Protein AF-A0A9E0NJ19-F1 (afdb_monomer)

pLDDT: mean 83.2, std 14.09, range [43.12, 94.5]

Foldseek 3Di:
DDPVLLLVLLVVLLVCLVPPDLVCLVVVVVHDLLLSLLVLLVCLVVPRNPCNVSSPVSSCVSPNDPDNDPVVSVVSCVVVVNPPVSSVVSNVVSNVVVVVVVVVVPPVVVVPPPD

Sequence (115 aa):
MDRPTTHCLAKFCVDQSHCFEAQDWLHLDSIDPKSVALAARYLSMTSWYGHEEILADIADRIEPSRCNDSACLCREAEQIGFDLPYFSYTVRLGLTQTRRQTQNLWNPILAAACL

Radius of gyration: 16.33 Å; Cα contacts (8 Å, |Δi|>4): 92; chains: 1; bounding box: 60×25×28 Å

Nearest PDB structures (foldseek):
  3q84-assembly1_B  TM=2.943E-01  e=8.640E+00  Homo sapiens
  5kf6-assembly2_B  TM=2.624E-01  e=5.962E+00  Sinorhizobium meliloti SM11

Solvent-accessible surface area (backbone atoms only — not comparable to full-atom values): 6658 Å² total; per-residue (Å²): 86,58,70,68,60,47,47,52,50,25,49,51,55,40,58,36,73,79,61,75,53,78,66,58,71,78,64,48,79,91,49,64,59,64,62,52,18,51,50,30,42,53,40,27,74,64,72,46,90,86,42,24,70,61,25,39,51,48,11,41,70,66,46,75,65,97,66,92,48,70,73,50,52,53,52,54,27,60,75,60,41,43,62,57,70,60,34,55,50,50,29,55,51,46,48,56,52,52,56,52,53,61,52,62,72,67,44,72,82,69,70,67,79,81,121

Structure (mmCIF, N/CA/C/O backbone):
data_AF-A0A9E0NJ19-F1
#
_entry.id   AF-A0A9E0NJ19-F1
#
loop_
_atom_site.group_PDB
_atom_site.id
_atom_site.type_symbol
_atom_site.label_atom_id
_atom_site.label_alt_id
_atom_site.label_comp_id
_atom_site.label_asym_id
_atom_site.label_entity_id
_atom_site.label_seq_id
_atom_site.pdbx_PDB_ins_code
_atom_site.Cartn_x
_atom_site.Cartn_y
_atom_site.Cartn_z
_atom_site.occupancy
_atom_site.B_iso_or_equiv
_atom_site.auth_seq_id
_atom_site.auth_comp_id
_atom_site.auth_asym_id
_atom_site.auth_atom_id
_atom_site.pdbx_PDB_model_num
ATOM 1 N N . MET A 1 1 ? 6.611 -2.290 -11.507 1.00 73.12 1 MET A N 1
ATOM 2 C CA . MET A 1 1 ? 5.225 -2.800 -11.403 1.00 73.12 1 MET A CA 1
ATOM 3 C C . MET A 1 1 ? 4.372 -2.185 -12.508 1.00 73.12 1 MET A C 1
ATOM 5 O O . MET A 1 1 ? 4.688 -1.085 -12.947 1.00 73.12 1 MET A O 1
ATOM 9 N N . ASP A 1 2 ? 3.333 -2.864 -12.995 1.00 82.38 2 ASP A N 1
ATOM 10 C CA . ASP A 1 2 ? 2.403 -2.272 -13.961 1.00 82.38 2 ASP A CA 1
ATOM 11 C C . ASP A 1 2 ? 1.253 -1.518 -13.261 1.00 82.38 2 ASP A C 1
ATOM 13 O O . ASP A 1 2 ? 0.930 -1.728 -12.089 1.00 82.38 2 ASP A O 1
ATOM 17 N N . ARG A 1 3 ? 0.630 -0.594 -13.996 1.00 81.06 3 ARG A N 1
ATOM 18 C CA . ARG A 1 3 ? -0.437 0.268 -13.470 1.00 81.06 3 ARG A CA 1
ATOM 19 C C . ARG A 1 3 ? -1.672 -0.505 -12.966 1.00 81.06 3 ARG A C 1
ATOM 21 O O . ARG A 1 3 ? -2.225 -0.085 -11.947 1.00 81.06 3 ARG A O 1
ATOM 28 N N . PRO A 1 4 ? -2.113 -1.606 -13.613 1.00 85.94 4 PRO A N 1
ATOM 29 C CA . PRO A 1 4 ? -3.175 -2.463 -13.089 1.00 85.94 4 PRO A CA 1
ATOM 30 C C . PRO A 1 4 ? -2.873 -3.022 -11.699 1.00 85.94 4 PRO A C 1
ATOM 32 O O . PRO A 1 4 ? -3.722 -2.906 -10.818 1.00 85.94 4 PRO A O 1
ATOM 35 N N . THR A 1 5 ? -1.669 -3.550 -11.455 1.00 87.06 5 THR A N 1
ATOM 36 C CA . THR A 1 5 ? -1.353 -4.127 -10.140 1.00 87.06 5 THR A CA 1
ATOM 37 C C . THR A 1 5 ? -1.275 -3.043 -9.061 1.00 87.06 5 THR A C 1
ATOM 39 O O . THR A 1 5 ? -1.794 -3.233 -7.961 1.00 87.06 5 THR A O 1
ATOM 42 N N . THR A 1 6 ? -0.738 -1.856 -9.379 1.00 88.50 6 THR A N 1
ATOM 43 C CA . THR A 1 6 ? -0.787 -0.698 -8.464 1.00 88.50 6 THR A CA 1
ATOM 44 C C . THR A 1 6 ? -2.225 -0.280 -8.142 1.00 88.50 6 THR A C 1
ATOM 46 O O . THR A 1 6 ? -2.527 0.076 -7.004 1.00 88.50 6 THR A O 1
ATOM 49 N N . HIS A 1 7 ? -3.134 -0.345 -9.119 1.00 90.31 7 HIS A N 1
ATOM 50 C CA . HIS A 1 7 ? -4.551 -0.056 -8.905 1.00 90.31 7 HIS A CA 1
ATOM 51 C C . HIS A 1 7 ? -5.234 -1.112 -8.021 1.00 90.31 7 HIS A C 1
ATOM 53 O O . HIS A 1 7 ? -5.977 -0.745 -7.112 1.00 90.31 7 HIS A O 1
ATOM 59 N N . CYS A 1 8 ? -4.957 -2.403 -8.236 1.00 91.94 8 CYS A N 1
ATOM 60 C CA . CYS A 1 8 ? -5.448 -3.488 -7.381 1.00 91.94 8 CYS A CA 1
ATOM 61 C C . CYS A 1 8 ? -4.988 -3.318 -5.929 1.00 91.94 8 CYS A C 1
ATOM 63 O O . CYS A 1 8 ? -5.809 -3.419 -5.019 1.00 91.94 8 CYS A O 1
ATOM 65 N N . LEU A 1 9 ? -3.712 -2.982 -5.714 1.00 93.94 9 LEU A N 1
ATOM 66 C CA . LEU A 1 9 ? -3.186 -2.716 -4.376 1.00 93.94 9 LEU A CA 1
ATOM 67 C C . LEU A 1 9 ? -3.843 -1.484 -3.744 1.00 93.94 9 LEU A C 1
ATOM 69 O O . LEU A 1 9 ? -4.262 -1.533 -2.594 1.00 93.94 9 LEU A O 1
ATOM 73 N N . ALA A 1 10 ? -3.996 -0.392 -4.497 1.00 92.88 10 ALA A N 1
ATOM 74 C CA . ALA A 1 10 ? -4.678 0.802 -4.003 1.00 92.88 10 ALA A CA 1
ATOM 75 C C . ALA A 1 10 ? -6.130 0.505 -3.600 1.00 92.88 10 ALA A C 1
ATOM 77 O O . ALA A 1 10 ? -6.581 0.971 -2.554 1.00 92.88 10 ALA A O 1
ATOM 78 N N . LYS A 1 11 ? -6.851 -0.297 -4.395 1.00 92.25 11 LYS A N 1
ATOM 79 C CA . LYS A 1 11 ? -8.201 -0.754 -4.058 1.00 92.25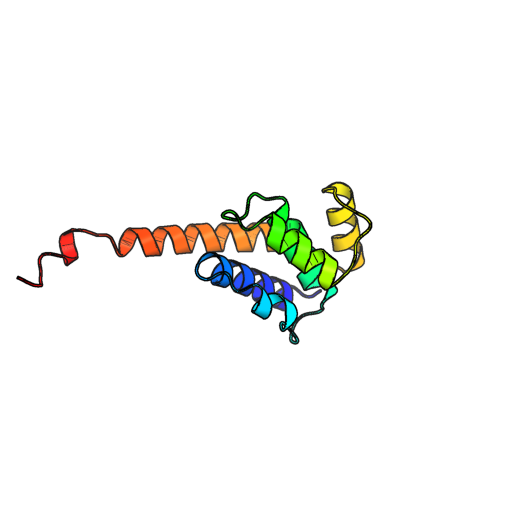 11 LYS A CA 1
ATOM 80 C C . LYS A 1 11 ? -8.209 -1.584 -2.772 1.00 92.25 11 LYS A C 1
ATOM 82 O O . LYS A 1 11 ? -9.023 -1.300 -1.900 1.00 92.25 11 LYS A O 1
ATOM 87 N N . PHE A 1 12 ? -7.292 -2.541 -2.635 1.00 93.81 12 PHE A N 1
ATOM 88 C CA . PHE A 1 12 ? -7.136 -3.325 -1.409 1.00 93.81 12 PHE A CA 1
ATOM 89 C C . PHE A 1 12 ? -6.933 -2.421 -0.182 1.00 93.81 12 PHE A C 1
ATOM 91 O O . PHE A 1 12 ? -7.645 -2.561 0.807 1.00 93.81 12 PHE A O 1
ATOM 98 N N . CYS A 1 13 ? -6.043 -1.425 -0.263 1.00 93.00 13 CYS A N 1
ATOM 99 C CA . CYS A 1 13 ? -5.818 -0.483 0.837 1.00 93.00 13 CYS A CA 1
ATOM 100 C C . CYS A 1 13 ? -7.076 0.331 1.187 1.00 93.00 13 CYS A C 1
ATOM 102 O O . CYS A 1 13 ? -7.343 0.582 2.360 1.00 93.00 13 CYS A O 1
ATOM 104 N N . VAL A 1 14 ? -7.860 0.743 0.185 1.00 90.62 14 VAL A N 1
ATOM 105 C CA . VAL A 1 14 ? -9.134 1.446 0.407 1.00 90.62 14 VAL A CA 1
ATOM 106 C C . VAL A 1 14 ? -10.148 0.535 1.099 1.00 90.62 14 VAL A C 1
ATOM 108 O O . VAL A 1 14 ? -10.787 0.976 2.051 1.00 90.62 14 VAL A O 1
ATOM 111 N N . ASP A 1 15 ? -10.263 -0.728 0.690 1.00 90.19 15 ASP A N 1
ATOM 112 C CA . ASP A 1 15 ? -11.160 -1.697 1.330 1.00 90.19 15 ASP A CA 1
ATOM 113 C C . ASP A 1 15 ? -10.749 -1.932 2.810 1.00 90.19 15 ASP A C 1
ATOM 115 O O . ASP A 1 15 ? -11.589 -1.874 3.712 1.00 90.19 15 ASP A O 1
ATOM 119 N N . GLN A 1 16 ? -9.441 -2.038 3.084 1.00 90.44 16 GLN A N 1
ATOM 120 C CA . GLN A 1 16 ? -8.860 -2.180 4.432 1.00 90.44 16 GLN A CA 1
ATOM 121 C C . GLN A 1 16 ? -9.032 -0.938 5.325 1.00 90.44 16 GLN A C 1
ATOM 123 O O . GLN A 1 16 ? -8.889 -1.029 6.541 1.00 90.44 16 GLN A O 1
ATOM 128 N N . SER A 1 17 ? -9.366 0.232 4.765 1.00 85.19 17 SER A N 1
ATOM 129 C CA . SER A 1 17 ? -9.642 1.433 5.573 1.00 85.19 17 SER A CA 1
ATOM 130 C C . SER A 1 17 ? -10.946 1.350 6.378 1.00 85.19 17 SER A C 1
ATOM 132 O O . SER A 1 17 ? -11.143 2.130 7.308 1.00 85.19 17 SER A O 1
ATOM 134 N N . HIS A 1 18 ? -11.835 0.415 6.028 1.00 79.44 18 HIS A N 1
ATOM 135 C CA . HIS A 1 18 ? -13.117 0.201 6.706 1.00 79.44 18 HIS A CA 1
ATOM 136 C C . HIS A 1 18 ? -13.099 -0.979 7.671 1.00 79.44 18 HIS A C 1
ATOM 138 O O . HIS A 1 18 ? -13.753 -0.926 8.710 1.00 79.44 18 HIS A O 1
ATOM 144 N N . CYS A 1 19 ? -12.383 -2.039 7.304 1.00 85.56 19 CYS A N 1
ATOM 145 C CA . CYS A 1 19 ? -12.240 -3.263 8.077 1.00 85.56 19 CYS A CA 1
ATOM 146 C C . CYS A 1 19 ? -10.775 -3.681 7.992 1.00 85.56 19 CYS A C 1
ATOM 148 O O . CYS A 1 19 ? -10.385 -4.412 7.086 1.00 85.56 19 CYS A O 1
ATOM 150 N N . PHE A 1 20 ? -9.955 -3.113 8.874 1.00 90.50 20 PHE A N 1
ATOM 151 C CA . PHE A 1 20 ? -8.525 -3.379 8.876 1.00 90.50 20 PHE A CA 1
ATOM 152 C C . PHE A 1 20 ? -8.249 -4.775 9.436 1.00 90.50 20 PHE A C 1
ATOM 154 O O . PHE A 1 20 ? -8.512 -5.039 10.607 1.00 90.50 20 PHE A O 1
ATOM 161 N N . GLU A 1 21 ? -7.665 -5.636 8.610 1.00 92.69 21 GLU A N 1
ATOM 162 C CA . GLU A 1 21 ? -7.311 -7.012 8.939 1.00 92.69 21 GLU A CA 1
ATOM 163 C C . GLU A 1 21 ? -5.837 -7.245 8.598 1.00 92.69 21 GLU A C 1
ATOM 165 O O . GLU A 1 21 ? -5.459 -7.500 7.454 1.00 92.69 21 GLU A O 1
ATOM 170 N N . ALA A 1 22 ? -4.966 -7.164 9.608 1.00 91.50 22 ALA A N 1
ATOM 171 C CA . ALA A 1 22 ? -3.512 -7.271 9.433 1.00 91.50 22 ALA A CA 1
ATOM 172 C C . ALA A 1 22 ? -3.080 -8.559 8.708 1.00 91.50 22 ALA A C 1
ATOM 174 O O . ALA A 1 22 ? -2.083 -8.574 7.986 1.00 91.50 22 ALA A O 1
ATOM 175 N N . GLN A 1 23 ? -3.833 -9.642 8.893 1.00 92.94 23 GLN A N 1
ATOM 176 C CA . GLN A 1 23 ? -3.526 -10.937 8.304 1.00 92.94 23 GLN A CA 1
ATOM 177 C C . GLN A 1 23 ? -3.735 -10.961 6.782 1.00 92.94 23 GLN A C 1
ATOM 179 O O . GLN A 1 23 ? -3.036 -11.707 6.097 1.00 92.94 23 GLN A O 1
ATOM 184 N N . ASP A 1 24 ? -4.626 -10.124 6.244 1.00 93.75 24 ASP A N 1
ATOM 185 C CA . ASP A 1 24 ? -4.878 -10.037 4.801 1.00 93.75 24 ASP A CA 1
ATOM 186 C C . ASP A 1 24 ? -3.667 -9.473 4.053 1.00 93.75 24 ASP A C 1
ATOM 188 O O . ASP A 1 24 ? -3.365 -9.894 2.940 1.00 93.75 24 ASP A O 1
ATOM 192 N N . TRP A 1 25 ? -2.925 -8.561 4.686 1.00 93.88 25 TRP A N 1
ATOM 193 C CA . TRP A 1 25 ? -1.694 -7.998 4.127 1.00 93.88 25 TRP A CA 1
ATOM 194 C C . TRP A 1 25 ? -0.594 -9.048 3.974 1.00 93.88 25 TRP A C 1
ATOM 196 O O . TRP A 1 25 ? 0.166 -9.012 3.010 1.00 93.88 25 TRP A O 1
ATOM 206 N N . LEU A 1 26 ? -0.516 -9.985 4.922 1.00 91.88 26 LEU A N 1
ATOM 207 C CA . LEU A 1 26 ? 0.491 -11.049 4.941 1.00 91.88 26 LEU A CA 1
ATOM 208 C C . LEU A 1 26 ? 0.171 -12.191 3.966 1.00 91.88 26 LEU A C 1
ATOM 210 O O . LEU A 1 26 ? 1.066 -12.963 3.641 1.00 91.88 26 LEU A O 1
ATOM 214 N N . HIS A 1 27 ? -1.078 -12.298 3.510 1.00 91.69 27 HIS A N 1
ATOM 215 C CA . HIS A 1 27 ? -1.546 -13.339 2.587 1.00 91.69 27 HIS A CA 1
ATOM 216 C C . HIS A 1 27 ? -1.911 -12.795 1.199 1.00 91.69 27 HIS A C 1
ATOM 218 O O . HIS A 1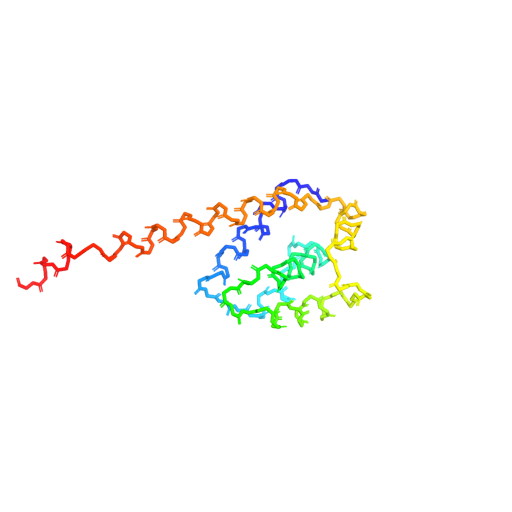 27 ? -2.649 -13.435 0.446 1.00 91.69 27 HIS A O 1
ATOM 224 N N . LEU A 1 28 ? -1.438 -11.597 0.843 1.00 89.81 28 LEU A N 1
ATOM 225 C CA . LEU A 1 28 ? -1.739 -10.980 -0.446 1.00 89.81 28 LEU A CA 1
ATOM 226 C C . LEU A 1 28 ? -0.865 -11.566 -1.571 1.00 89.81 28 LEU A C 1
ATOM 228 O O . LEU A 1 28 ? -0.083 -10.863 -2.207 1.00 89.81 28 LEU A O 1
ATOM 232 N N . ASP A 1 29 ? -1.028 -12.862 -1.840 1.00 86.56 29 ASP A N 1
ATOM 233 C CA . ASP A 1 29 ? -0.152 -13.658 -2.716 1.00 86.56 29 ASP A CA 1
ATOM 234 C C . ASP A 1 29 ? -0.193 -13.238 -4.197 1.00 86.56 29 ASP A C 1
ATOM 236 O O . ASP A 1 29 ? 0.703 -13.560 -4.977 1.00 86.56 29 ASP A O 1
ATOM 240 N N . SER A 1 30 ? -1.239 -12.520 -4.618 1.00 87.06 30 SER A N 1
ATOM 241 C CA . SER A 1 30 ? -1.401 -12.066 -6.005 1.00 87.06 30 SER A CA 1
ATOM 242 C C . SER A 1 30 ? -0.545 -10.849 -6.369 1.00 87.06 30 SER A C 1
ATOM 244 O O . SER A 1 30 ? -0.522 -10.450 -7.533 1.00 87.06 30 SER A O 1
ATOM 246 N N . ILE A 1 31 ? 0.098 -10.210 -5.387 1.00 90.06 31 ILE A N 1
ATOM 247 C CA . ILE A 1 31 ? 0.885 -8.990 -5.573 1.00 90.06 31 ILE A CA 1
ATOM 248 C C . ILE A 1 31 ? 2.301 -9.235 -5.060 1.00 90.06 31 ILE A C 1
ATOM 250 O O . ILE A 1 31 ? 2.504 -9.882 -4.041 1.00 90.06 31 ILE A O 1
ATOM 254 N N . ASP A 1 32 ? 3.287 -8.698 -5.779 1.00 90.81 32 ASP A N 1
ATOM 255 C CA . ASP A 1 32 ? 4.688 -8.751 -5.372 1.00 90.81 32 ASP A CA 1
ATOM 256 C C . ASP A 1 32 ? 4.869 -8.265 -3.911 1.00 90.81 32 ASP A C 1
ATOM 258 O O . ASP A 1 32 ? 4.491 -7.126 -3.605 1.00 90.81 32 ASP A O 1
ATOM 262 N N . PRO A 1 33 ? 5.460 -9.082 -3.014 1.00 91.94 33 PRO A N 1
ATOM 263 C CA . PRO A 1 33 ? 5.579 -8.758 -1.592 1.00 91.94 33 PRO A CA 1
ATOM 264 C C . PRO A 1 33 ? 6.290 -7.432 -1.311 1.00 91.94 33 PRO A C 1
ATOM 266 O O . PRO A 1 33 ? 5.892 -6.704 -0.403 1.00 91.94 33 PRO A O 1
ATOM 269 N N . LYS A 1 34 ? 7.290 -7.050 -2.118 1.00 91.44 34 LYS A N 1
ATOM 270 C CA . LYS A 1 34 ? 7.989 -5.764 -1.942 1.00 91.44 34 LYS A CA 1
ATOM 271 C C . LYS A 1 34 ? 7.067 -4.584 -2.197 1.00 91.44 34 LYS A C 1
ATOM 273 O O . LYS A 1 34 ? 7.099 -3.598 -1.468 1.00 91.44 34 LYS A O 1
ATOM 278 N N . SER A 1 35 ? 6.207 -4.702 -3.202 1.00 92.88 35 SER A N 1
ATOM 279 C CA . SER A 1 35 ? 5.190 -3.695 -3.495 1.00 92.88 35 SER A CA 1
ATOM 280 C C . SER A 1 35 ? 4.172 -3.566 -2.353 1.00 92.88 35 SER A C 1
ATOM 282 O O . SER A 1 35 ? 3.777 -2.451 -2.011 1.00 92.88 35 SER A O 1
ATOM 284 N N . VAL A 1 36 ? 3.785 -4.683 -1.721 1.00 94.50 36 VAL A N 1
ATOM 285 C CA . VAL A 1 36 ? 2.904 -4.688 -0.537 1.00 94.50 36 VAL A CA 1
ATOM 286 C C . VAL A 1 36 ? 3.588 -4.034 0.665 1.00 94.50 36 VAL A C 1
ATOM 288 O O . VAL A 1 36 ? 3.000 -3.153 1.293 1.00 94.50 36 VAL A O 1
ATOM 291 N N . ALA A 1 37 ? 4.842 -4.397 0.948 1.00 93.69 37 ALA A N 1
ATOM 292 C CA . ALA A 1 37 ? 5.627 -3.803 2.029 1.00 93.69 37 ALA A CA 1
ATOM 293 C C . ALA A 1 37 ? 5.804 -2.289 1.843 1.00 93.69 37 ALA A C 1
ATOM 295 O O . ALA A 1 37 ? 5.627 -1.516 2.785 1.00 93.69 37 ALA A O 1
ATOM 296 N N . LEU A 1 38 ? 6.087 -1.846 0.614 1.00 93.06 38 LEU A N 1
ATOM 297 C CA . LEU A 1 38 ? 6.256 -0.432 0.293 1.00 93.06 38 LEU A CA 1
ATOM 298 C C . LEU A 1 38 ? 4.950 0.357 0.456 1.00 93.06 38 LEU A C 1
ATOM 300 O O . LEU A 1 38 ? 4.967 1.470 0.984 1.00 93.06 38 LEU A O 1
ATOM 304 N N . ALA A 1 39 ? 3.813 -0.225 0.067 1.00 94.12 39 ALA A N 1
ATOM 305 C CA . ALA A 1 39 ? 2.502 0.364 0.319 1.00 94.12 39 ALA A CA 1
ATOM 306 C C . ALA A 1 39 ? 2.191 0.450 1.820 1.00 94.12 39 ALA A C 1
ATOM 308 O O . ALA A 1 39 ? 1.801 1.517 2.290 1.00 94.12 39 ALA A O 1
ATOM 309 N N . ALA A 1 40 ? 2.409 -0.624 2.584 1.00 94.12 40 ALA A N 1
ATOM 310 C CA . ALA A 1 40 ? 2.198 -0.632 4.032 1.00 94.12 40 ALA A CA 1
ATOM 311 C C . ALA A 1 40 ? 3.056 0.435 4.735 1.00 94.12 40 ALA A C 1
ATOM 313 O O . ALA A 1 40 ? 2.538 1.232 5.521 1.00 94.12 40 ALA A O 1
ATOM 314 N N . ARG A 1 41 ? 4.341 0.535 4.368 1.00 93.06 41 ARG A N 1
ATOM 315 C CA . ARG A 1 41 ? 5.270 1.544 4.900 1.00 93.06 41 ARG A CA 1
ATOM 316 C C . ARG A 1 41 ? 4.880 2.964 4.507 1.00 93.06 41 ARG A C 1
ATOM 318 O O . ARG A 1 41 ? 4.958 3.876 5.319 1.00 93.06 41 ARG A O 1
ATOM 325 N N . TYR A 1 42 ? 4.429 3.175 3.274 1.00 92.44 42 TYR A N 1
ATOM 326 C CA . TYR A 1 42 ? 3.911 4.480 2.876 1.00 92.44 42 TYR A CA 1
ATOM 327 C C . TYR A 1 42 ? 2.714 4.885 3.746 1.00 92.44 42 TYR A C 1
ATOM 329 O O . TYR A 1 42 ? 2.645 6.017 4.223 1.00 92.44 42 TYR A O 1
ATOM 337 N N . LEU A 1 43 ? 1.776 3.962 3.973 1.00 92.00 43 LEU A N 1
ATOM 338 C CA . LEU A 1 43 ? 0.552 4.251 4.711 1.00 92.00 43 LEU A CA 1
ATOM 339 C C . LEU A 1 43 ? 0.822 4.511 6.194 1.00 92.00 43 LEU A C 1
ATOM 341 O O . LEU A 1 43 ? 0.245 5.458 6.735 1.00 92.00 43 LEU A O 1
ATOM 345 N N . SER A 1 44 ? 1.752 3.778 6.819 1.00 92.06 44 SER A N 1
ATOM 346 C CA . SER A 1 44 ? 2.158 4.037 8.208 1.00 92.06 44 SER A CA 1
ATOM 347 C C . SER A 1 44 ? 2.681 5.461 8.418 1.00 92.06 44 SER A C 1
ATOM 349 O O . SER A 1 44 ? 2.450 6.063 9.463 1.00 92.06 44 SER A O 1
ATOM 351 N N . MET A 1 45 ? 3.298 6.059 7.396 1.00 89.56 45 MET A N 1
ATOM 352 C CA . MET A 1 45 ? 3.804 7.434 7.443 1.00 89.56 45 MET A CA 1
ATOM 353 C C . MET A 1 45 ? 2.734 8.511 7.199 1.00 89.56 45 MET A C 1
ATOM 355 O O . MET A 1 45 ? 3.008 9.697 7.378 1.00 89.56 45 MET A O 1
ATOM 359 N N . THR A 1 46 ? 1.528 8.143 6.758 1.00 84.00 46 THR A N 1
ATOM 360 C CA . THR A 1 46 ? 0.493 9.105 6.314 1.00 84.00 46 THR A CA 1
ATOM 361 C C . THR A 1 46 ? -0.648 9.323 7.305 1.00 84.00 46 THR A C 1
ATOM 363 O O . THR A 1 46 ? -1.659 9.925 6.951 1.00 84.00 46 THR A O 1
ATOM 366 N N . SER A 1 47 ? -0.468 8.888 8.553 1.00 70.75 47 SER A N 1
ATOM 367 C CA . SER A 1 47 ? -1.502 8.845 9.590 1.00 70.75 47 SER A CA 1
ATOM 368 C C . SER A 1 47 ? -2.768 8.105 9.130 1.00 70.75 47 SER A C 1
ATOM 370 O O . SER A 1 47 ? -3.853 8.673 8.960 1.00 70.75 47 SER A O 1
ATOM 372 N N . TRP A 1 48 ? -2.598 6.817 8.836 1.00 80.00 48 TRP A N 1
ATOM 373 C CA . TRP A 1 48 ? -3.645 5.963 8.295 1.00 80.00 48 TRP A CA 1
ATOM 374 C C . TRP A 1 48 ? -4.576 5.420 9.387 1.00 80.00 48 TRP A C 1
ATOM 376 O O . TRP A 1 48 ? -4.390 4.311 9.885 1.00 80.00 48 TRP A O 1
ATOM 386 N N . TYR A 1 49 ? -5.604 6.203 9.729 1.00 76.50 49 TYR A N 1
ATOM 387 C CA . TYR A 1 49 ? -6.744 5.804 10.574 1.00 76.50 49 TYR A CA 1
ATOM 388 C C . TYR A 1 49 ? -6.386 5.147 11.928 1.00 76.50 49 TYR A C 1
ATOM 390 O O . TYR A 1 49 ? -7.214 4.434 12.487 1.00 76.50 49 TYR A O 1
ATOM 398 N N . GLY A 1 50 ? -5.200 5.409 12.491 1.00 83.88 50 GLY A N 1
ATOM 399 C CA . GLY A 1 50 ? -4.774 4.835 13.774 1.00 83.88 50 GLY A CA 1
ATOM 400 C C . GLY A 1 50 ? -4.081 3.469 13.675 1.00 83.88 50 GLY A C 1
ATOM 401 O O . GLY A 1 50 ? -3.882 2.817 14.699 1.00 83.88 50 GLY A O 1
ATOM 402 N N . HIS A 1 51 ? -3.740 3.008 12.466 1.00 88.06 51 HIS A N 1
ATOM 403 C CA . HIS A 1 51 ? -3.061 1.728 12.228 1.00 88.06 51 HIS A CA 1
ATOM 404 C C . HIS A 1 51 ? -1.587 1.887 11.841 1.00 88.06 51 HIS A C 1
ATOM 406 O O . HIS A 1 51 ? -0.998 0.983 11.253 1.00 88.06 51 HIS A O 1
ATOM 412 N N . GLU A 1 52 ? -0.978 3.032 12.142 1.00 90.81 52 GLU A N 1
ATOM 413 C CA . GLU A 1 52 ? 0.365 3.384 11.689 1.00 90.81 52 GLU A CA 1
ATOM 414 C C . GLU A 1 52 ? 1.421 2.388 12.186 1.00 90.81 52 GLU A C 1
ATOM 416 O O . GLU A 1 52 ? 2.202 1.874 11.388 1.00 90.81 52 GLU A O 1
ATOM 421 N N . GLU A 1 53 ? 1.403 2.057 13.479 1.00 91.56 53 GLU A N 1
ATOM 422 C CA . GLU A 1 53 ? 2.352 1.105 14.076 1.00 91.56 53 GLU A CA 1
ATOM 423 C C . GLU A 1 53 ? 2.180 -0.305 13.500 1.00 91.56 53 GLU A C 1
ATOM 425 O O . GLU A 1 53 ? 3.155 -0.946 13.118 1.00 91.56 53 GLU A O 1
ATOM 430 N N . ILE A 1 54 ? 0.935 -0.765 13.343 1.00 93.12 54 ILE A N 1
ATOM 431 C CA . ILE A 1 54 ? 0.653 -2.102 12.804 1.00 93.12 54 ILE A CA 1
ATOM 432 C C . ILE A 1 54 ? 1.081 -2.192 11.334 1.00 93.12 54 ILE A C 1
ATOM 434 O O . ILE A 1 54 ? 1.622 -3.208 10.908 1.00 93.12 54 ILE A O 1
ATOM 438 N N . LEU A 1 55 ? 0.872 -1.135 10.547 1.00 93.25 55 LEU A N 1
ATOM 439 C CA . LEU A 1 55 ? 1.310 -1.074 9.152 1.00 93.25 55 LEU A CA 1
ATOM 440 C C . LEU A 1 55 ? 2.838 -1.050 9.023 1.00 93.25 55 LEU A C 1
ATOM 442 O O . LEU A 1 55 ? 3.373 -1.679 8.110 1.00 93.25 55 LEU A O 1
ATOM 446 N N . ALA A 1 56 ? 3.537 -0.361 9.929 1.00 92.06 56 ALA A N 1
ATOM 447 C CA . ALA A 1 56 ? 4.995 -0.411 9.995 1.00 92.06 56 ALA A CA 1
ATOM 448 C C . ALA A 1 56 ? 5.484 -1.835 10.317 1.00 92.06 56 ALA A C 1
ATOM 450 O O . ALA A 1 56 ? 6.321 -2.367 9.589 1.00 92.06 56 ALA A O 1
ATOM 451 N N . ASP A 1 57 ? 4.881 -2.490 11.313 1.00 93.50 57 ASP A N 1
ATOM 452 C CA . ASP A 1 57 ? 5.189 -3.878 11.671 1.00 93.50 57 ASP A CA 1
ATOM 453 C C . ASP A 1 57 ? 4.918 -4.854 10.516 1.00 93.50 57 ASP A C 1
ATOM 455 O O . ASP A 1 57 ? 5.709 -5.763 10.267 1.00 93.50 57 ASP A O 1
ATOM 459 N N . ILE A 1 58 ? 3.806 -4.686 9.794 1.00 94.12 58 ILE A N 1
ATOM 460 C CA . ILE A 1 58 ? 3.485 -5.488 8.604 1.00 94.12 58 ILE A CA 1
ATOM 461 C C . ILE A 1 58 ? 4.555 -5.290 7.533 1.00 94.12 58 ILE A C 1
ATOM 463 O O . ILE A 1 58 ? 5.066 -6.275 7.000 1.00 94.12 58 ILE A O 1
ATOM 467 N N . ALA A 1 59 ? 4.911 -4.039 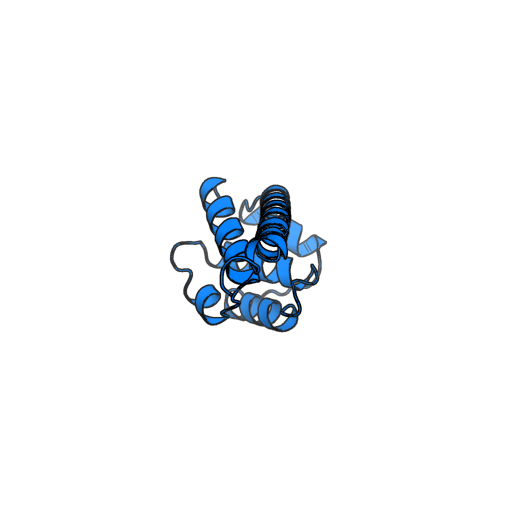7.227 1.00 93.62 59 ALA A N 1
ATOM 468 C CA . ALA A 1 59 ? 5.927 -3.741 6.225 1.00 93.62 59 ALA A CA 1
ATOM 469 C C . ALA A 1 59 ? 7.261 -4.417 6.562 1.00 93.62 59 ALA A C 1
ATOM 471 O O . ALA A 1 59 ? 7.869 -5.030 5.688 1.00 93.62 59 ALA A O 1
ATOM 472 N N . ASP A 1 60 ? 7.677 -4.361 7.828 1.00 93.12 60 ASP A N 1
ATOM 473 C CA . ASP A 1 60 ? 8.937 -4.947 8.286 1.00 93.12 60 ASP A CA 1
ATOM 474 C C . ASP A 1 60 ? 8.898 -6.477 8.385 1.00 93.12 60 ASP A C 1
ATOM 476 O O . ASP A 1 60 ? 9.929 -7.125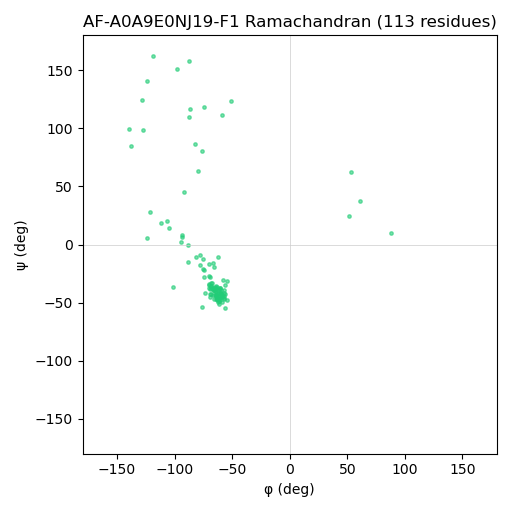 8.207 1.00 93.12 60 ASP A O 1
ATOM 480 N N . ARG A 1 61 ? 7.725 -7.080 8.615 1.00 93.69 61 ARG A N 1
ATOM 481 C CA . ARG A 1 61 ? 7.544 -8.539 8.534 1.00 93.69 61 ARG A CA 1
ATOM 482 C C . ARG A 1 61 ? 7.627 -9.061 7.104 1.00 93.69 61 ARG A C 1
ATOM 484 O O . ARG A 1 61 ? 8.134 -10.162 6.909 1.00 93.69 61 ARG A O 1
ATOM 491 N N . ILE A 1 62 ? 7.100 -8.309 6.136 1.00 92.56 62 ILE A N 1
ATOM 492 C CA . ILE A 1 62 ? 7.112 -8.701 4.721 1.00 92.56 62 ILE A CA 1
ATOM 493 C C . ILE A 1 62 ? 8.506 -8.485 4.127 1.00 92.56 62 ILE A C 1
ATOM 495 O O . ILE A 1 62 ? 9.084 -9.416 3.576 1.00 92.56 62 ILE A O 1
ATOM 499 N N . GLU A 1 63 ? 9.045 -7.272 4.255 1.00 90.31 63 GLU A N 1
ATOM 500 C CA . GLU A 1 63 ? 10.376 -6.913 3.766 1.00 90.31 63 GLU A CA 1
ATOM 501 C C . GLU A 1 63 ? 11.062 -6.009 4.808 1.00 90.31 63 GLU A C 1
ATOM 503 O O . GLU A 1 63 ? 10.802 -4.794 4.854 1.00 90.31 63 GLU A O 1
ATOM 508 N N . PRO A 1 64 ? 11.953 -6.578 5.647 1.00 84.75 64 PRO A N 1
ATOM 509 C CA . PRO A 1 64 ? 12.689 -5.824 6.650 1.00 84.75 64 PRO A CA 1
ATOM 510 C C . PRO A 1 64 ? 13.512 -4.724 5.982 1.00 84.75 64 PRO A C 1
ATOM 512 O O . PRO A 1 64 ? 14.493 -4.990 5.281 1.00 84.75 64 PRO A O 1
ATOM 515 N N . SER A 1 65 ? 13.130 -3.473 6.208 1.00 72.38 65 SER A N 1
ATOM 516 C CA . SER A 1 65 ? 13.835 -2.336 5.632 1.00 72.38 65 SER A CA 1
ATOM 517 C C . SER A 1 65 ? 14.804 -1.726 6.619 1.00 72.38 65 SER A C 1
ATOM 519 O O . SER A 1 65 ? 14.620 -1.748 7.831 1.00 72.38 65 SER A O 1
ATOM 521 N N . ARG A 1 66 ? 15.860 -1.134 6.069 1.00 69.31 66 ARG A N 1
ATOM 522 C CA . ARG A 1 66 ? 16.790 -0.283 6.819 1.00 69.31 66 ARG A CA 1
ATOM 523 C C . ARG A 1 66 ? 16.411 1.196 6.734 1.00 69.31 66 ARG A C 1
ATOM 525 O O . ARG A 1 66 ? 17.220 2.044 7.102 1.00 69.31 66 ARG A O 1
ATOM 532 N N . CYS A 1 67 ? 15.244 1.497 6.172 1.00 68.62 67 CYS A N 1
ATOM 533 C CA . CYS A 1 67 ? 14.855 2.829 5.758 1.00 68.62 67 CYS A CA 1
ATOM 534 C C . CYS A 1 67 ? 13.509 3.272 6.302 1.00 68.62 67 CYS A C 1
ATOM 536 O O . CYS A 1 67 ? 12.477 2.653 6.053 1.00 68.62 67 CYS A O 1
ATOM 538 N N . ASN A 1 68 ? 13.546 4.421 6.977 1.00 72.81 68 ASN A N 1
ATOM 539 C CA . ASN A 1 68 ? 12.454 4.909 7.813 1.00 72.81 68 ASN A CA 1
ATOM 540 C C . ASN A 1 68 ? 12.003 6.320 7.384 1.00 72.81 68 ASN A C 1
ATOM 542 O O . ASN A 1 68 ? 11.199 6.945 8.071 1.00 72.81 68 ASN A O 1
ATOM 546 N N . ASP A 1 69 ? 12.555 6.854 6.287 1.00 84.50 69 ASP A N 1
ATOM 547 C CA . ASP A 1 69 ? 12.250 8.192 5.781 1.00 84.50 69 ASP A CA 1
ATOM 548 C C . ASP A 1 69 ? 11.647 8.171 4.369 1.00 84.50 69 ASP A C 1
ATOM 550 O O . ASP A 1 69 ? 11.722 7.191 3.621 1.00 84.50 69 ASP A O 1
ATOM 554 N N . SER A 1 70 ? 11.024 9.293 4.005 1.00 84.31 70 SER A N 1
ATOM 555 C CA . SER A 1 70 ? 10.298 9.438 2.743 1.00 84.31 70 SER A CA 1
ATOM 556 C C . SER A 1 70 ? 11.223 9.430 1.528 1.00 84.31 70 SER A C 1
ATOM 558 O O . SER A 1 70 ? 10.847 8.916 0.478 1.00 84.31 70 SER A O 1
ATOM 560 N N . ALA A 1 71 ? 12.443 9.957 1.654 1.00 87.75 71 ALA A N 1
ATOM 561 C CA . ALA A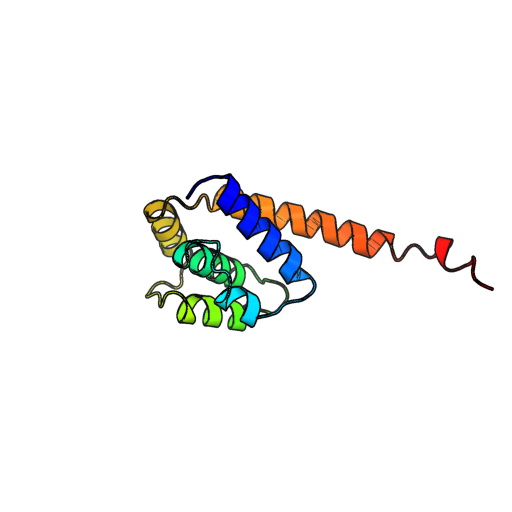 1 71 ? 13.410 10.000 0.562 1.00 87.75 71 ALA A CA 1
ATOM 562 C C . ALA A 1 71 ? 13.907 8.600 0.188 1.00 87.75 71 ALA A C 1
ATOM 564 O O . ALA A 1 71 ? 14.174 8.307 -0.979 1.00 87.75 71 ALA A O 1
ATOM 565 N N . CYS A 1 72 ? 14.053 7.724 1.173 1.00 87.50 72 CYS A N 1
ATOM 566 C CA . CYS A 1 72 ? 14.409 6.346 0.932 1.00 87.50 72 CYS A CA 1
ATOM 567 C C . CYS A 1 72 ? 13.253 5.543 0.347 1.00 87.50 72 CYS A C 1
ATOM 569 O O . CYS A 1 72 ? 13.464 4.818 -0.621 1.00 87.50 72 CYS A O 1
ATOM 571 N N . LEU A 1 73 ? 12.036 5.746 0.855 1.00 87.88 73 LEU A N 1
ATOM 572 C CA . LEU A 1 73 ? 10.843 5.098 0.317 1.00 87.88 73 LEU A CA 1
ATOM 573 C C . LEU A 1 73 ? 10.610 5.461 -1.162 1.00 87.88 73 LEU A C 1
ATOM 575 O O . LEU A 1 73 ? 10.298 4.587 -1.966 1.00 87.88 73 LEU A O 1
ATOM 579 N N . CYS A 1 74 ? 10.845 6.719 -1.558 1.00 88.75 74 CYS A N 1
ATOM 580 C CA . CYS A 1 74 ? 10.807 7.119 -2.970 1.00 88.75 74 CYS A CA 1
ATOM 581 C C . CYS A 1 74 ? 11.854 6.379 -3.819 1.00 88.75 74 CYS A C 1
ATOM 583 O O . CYS A 1 74 ? 11.528 5.886 -4.895 1.00 88.75 74 CYS A O 1
ATOM 585 N N . ARG A 1 75 ? 13.096 6.258 -3.330 1.00 90.12 75 ARG A N 1
ATOM 586 C CA . ARG A 1 75 ? 14.160 5.527 -4.041 1.00 90.12 75 ARG A CA 1
ATOM 587 C C . ARG A 1 75 ? 13.844 4.040 -4.181 1.00 90.12 75 ARG A C 1
ATOM 589 O O . ARG A 1 75 ? 14.085 3.464 -5.236 1.00 90.12 75 ARG A O 1
ATOM 596 N N . GLU A 1 76 ? 13.306 3.423 -3.136 1.00 90.00 76 GLU A N 1
ATOM 597 C CA . GLU A 1 76 ? 12.884 2.021 -3.158 1.00 90.00 76 GLU A CA 1
ATOM 598 C C . GLU A 1 76 ? 11.747 1.809 -4.169 1.00 90.00 76 GLU A C 1
ATOM 600 O O . GLU A 1 76 ? 11.804 0.886 -4.981 1.00 90.00 76 GLU A O 1
ATOM 605 N N . ALA A 1 77 ? 10.773 2.726 -4.203 1.00 90.44 77 ALA A N 1
ATOM 606 C CA . ALA A 1 77 ? 9.676 2.699 -5.166 1.00 90.44 77 ALA A CA 1
ATOM 607 C C . ALA A 1 77 ? 10.187 2.788 -6.612 1.00 90.44 77 ALA A C 1
ATOM 609 O O . ALA A 1 77 ? 9.772 2.000 -7.462 1.00 90.44 77 ALA A O 1
ATOM 610 N N . GLU A 1 78 ? 11.131 3.690 -6.888 1.00 90.75 78 GLU A N 1
ATOM 611 C CA . GLU A 1 78 ? 11.770 3.815 -8.203 1.00 90.75 78 GLU A CA 1
ATOM 612 C C . GLU A 1 78 ? 12.491 2.524 -8.620 1.00 90.75 78 GLU A C 1
ATOM 614 O O . GLU A 1 78 ? 12.348 2.082 -9.760 1.00 90.75 78 GLU A O 1
ATOM 619 N N . GLN A 1 79 ? 13.210 1.876 -7.697 1.00 90.56 79 GLN A N 1
ATOM 620 C CA . GLN A 1 79 ? 13.961 0.645 -7.973 1.00 90.56 79 GLN A CA 1
ATOM 621 C C . GLN A 1 79 ? 13.069 -0.530 -8.385 1.00 90.56 79 GLN A C 1
ATOM 623 O O . GLN A 1 79 ? 13.461 -1.321 -9.244 1.00 90.56 79 GLN A O 1
ATOM 628 N N . ILE A 1 80 ? 11.873 -0.646 -7.804 1.00 89.00 80 ILE A N 1
ATOM 629 C CA . ILE A 1 80 ? 10.911 -1.713 -8.137 1.00 89.00 80 ILE A CA 1
ATOM 630 C C . ILE A 1 80 ? 9.878 -1.273 -9.196 1.00 89.00 80 ILE A C 1
ATOM 632 O O . ILE A 1 80 ? 8.974 -2.028 -9.582 1.00 89.00 80 ILE A O 1
ATOM 636 N N . GLY A 1 81 ? 10.000 -0.036 -9.692 1.00 89.31 81 GLY A N 1
ATOM 637 C CA . GLY A 1 81 ? 9.068 0.575 -10.636 1.00 89.31 81 GLY A CA 1
ATOM 638 C C . GLY A 1 81 ? 7.650 0.695 -10.074 1.00 89.31 81 GLY A C 1
ATOM 639 O O . GLY A 1 81 ? 6.687 0.421 -10.790 1.00 89.31 81 GLY A O 1
ATOM 640 N N . PHE A 1 82 ? 7.517 0.999 -8.786 1.00 89.38 82 PHE A N 1
ATOM 641 C CA . PHE A 1 82 ? 6.248 1.275 -8.125 1.00 89.38 82 PHE A CA 1
ATOM 642 C C . PHE A 1 82 ? 5.901 2.757 -8.293 1.00 89.38 82 PHE A C 1
ATOM 644 O O . PHE A 1 82 ? 6.616 3.633 -7.805 1.00 89.38 82 PHE A O 1
ATOM 651 N N . ASP A 1 83 ? 4.796 3.053 -8.980 1.00 90.81 83 ASP A N 1
ATOM 652 C CA . ASP A 1 83 ? 4.328 4.429 -9.186 1.00 90.81 83 ASP A CA 1
ATOM 653 C C . ASP A 1 83 ? 3.665 4.960 -7.906 1.00 90.81 83 ASP A 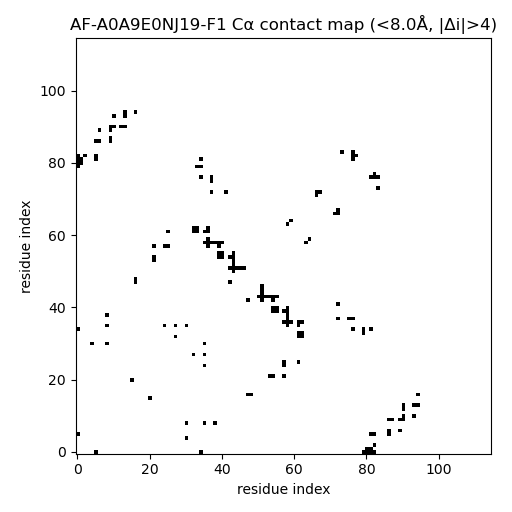C 1
ATOM 655 O O . ASP A 1 83 ? 2.441 4.949 -7.735 1.00 90.81 83 ASP A O 1
ATOM 659 N N . LEU A 1 84 ? 4.511 5.390 -6.969 1.00 89.81 84 LEU A N 1
ATOM 660 C CA . LEU A 1 84 ? 4.093 5.900 -5.670 1.00 89.81 84 LEU A CA 1
ATOM 661 C C . LEU A 1 84 ? 3.173 7.131 -5.780 1.00 89.81 84 LEU A C 1
ATOM 663 O O . LEU A 1 84 ? 2.163 7.157 -5.069 1.00 89.81 84 LEU A O 1
ATOM 667 N N . PRO A 1 85 ? 3.428 8.128 -6.656 1.00 91.31 85 PRO A N 1
ATOM 668 C CA . PRO A 1 85 ? 2.488 9.227 -6.871 1.00 91.31 85 PRO A CA 1
ATOM 669 C C . PRO A 1 85 ? 1.097 8.757 -7.314 1.00 91.31 85 PRO A C 1
ATOM 671 O O . PRO A 1 85 ? 0.094 9.214 -6.755 1.00 91.31 85 PRO A O 1
ATOM 674 N N . TYR A 1 86 ? 1.015 7.829 -8.273 1.00 91.75 86 TYR A N 1
ATOM 675 C CA . TYR A 1 86 ? -0.265 7.295 -8.741 1.00 91.75 86 TYR A CA 1
ATOM 676 C C . TYR A 1 86 ? -0.985 6.479 -7.664 1.00 91.75 86 TYR A C 1
ATOM 678 O O . TYR A 1 86 ? -2.191 6.663 -7.463 1.00 91.75 86 TYR A O 1
ATOM 686 N N . PHE A 1 87 ? -0.261 5.624 -6.938 1.00 93.31 87 PHE A N 1
ATOM 687 C CA . PHE A 1 87 ? -0.793 4.882 -5.794 1.00 93.31 87 PHE A CA 1
ATOM 688 C C . PHE A 1 87 ? -1.386 5.839 -4.754 1.00 93.31 87 PHE A C 1
ATOM 690 O O . PHE A 1 87 ? -2.570 5.773 -4.426 1.00 93.31 87 PHE A O 1
ATOM 697 N N . SER A 1 88 ? -0.581 6.804 -4.318 1.00 91.81 88 SER A N 1
ATOM 698 C CA . SER A 1 88 ? -0.926 7.816 -3.326 1.00 91.81 88 SER A CA 1
ATOM 699 C C . SER A 1 88 ? -2.167 8.631 -3.721 1.00 91.81 88 SER A C 1
ATOM 701 O O . SER A 1 88 ? -3.058 8.872 -2.902 1.00 91.81 88 SER A O 1
ATOM 703 N N . TYR A 1 89 ? -2.263 9.031 -4.993 1.00 92.12 89 TYR A N 1
ATOM 704 C CA . TYR A 1 89 ? -3.448 9.686 -5.546 1.00 92.12 89 TYR A CA 1
ATOM 705 C C . TYR A 1 89 ? -4.686 8.779 -5.504 1.00 92.12 89 TYR A C 1
ATOM 707 O O . TYR A 1 89 ? -5.737 9.198 -5.016 1.00 92.12 89 TYR A O 1
ATOM 715 N N . THR A 1 90 ? -4.559 7.539 -5.981 1.00 92.12 90 THR A N 1
ATOM 716 C CA . THR A 1 90 ? -5.674 6.584 -6.100 1.00 92.12 90 THR A CA 1
ATOM 717 C C . THR A 1 90 ? -6.251 6.230 -4.735 1.00 92.12 90 THR A C 1
ATOM 719 O O . THR A 1 90 ? -7.466 6.257 -4.550 1.00 92.12 90 THR A O 1
ATOM 722 N N . VAL A 1 91 ? -5.380 5.981 -3.758 1.00 91.31 91 VAL A N 1
ATOM 723 C CA . VAL A 1 91 ? -5.765 5.684 -2.379 1.00 91.31 91 VAL A CA 1
ATOM 724 C C . VAL A 1 91 ? -6.532 6.858 -1.762 1.00 91.31 91 VAL A C 1
ATOM 726 O O . VAL A 1 91 ? -7.650 6.680 -1.280 1.00 91.31 91 VAL A O 1
ATOM 729 N N . ARG A 1 92 ? -5.999 8.088 -1.838 1.00 90.12 92 ARG A N 1
ATOM 730 C CA . ARG A 1 92 ? -6.685 9.281 -1.300 1.00 90.12 92 ARG A CA 1
ATOM 731 C C . ARG A 1 92 ? -8.032 9.545 -1.970 1.00 90.12 92 ARG A C 1
ATOM 733 O O . ARG A 1 92 ? -8.987 9.948 -1.299 1.00 90.12 92 ARG A O 1
ATOM 740 N N . LEU A 1 93 ? -8.114 9.333 -3.284 1.00 89.44 93 LEU A N 1
ATOM 741 C CA . LEU A 1 93 ? -9.362 9.474 -4.025 1.00 89.44 93 LEU A CA 1
ATOM 742 C C . LEU A 1 93 ? -10.401 8.452 -3.544 1.00 89.44 93 LEU A C 1
ATOM 744 O O . LEU A 1 93 ? -11.530 8.846 -3.250 1.00 89.44 93 LEU A O 1
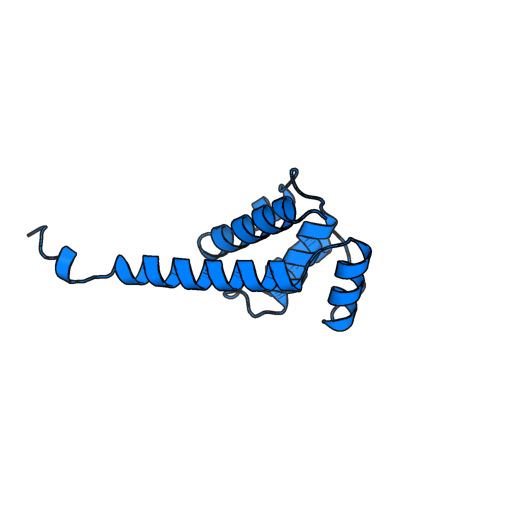ATOM 748 N N . GLY A 1 94 ? -10.009 7.182 -3.408 1.00 86.44 94 GLY A N 1
ATOM 749 C CA . GLY A 1 94 ? -10.875 6.111 -2.915 1.00 86.44 94 GLY A CA 1
ATOM 750 C C . GLY A 1 94 ? -11.406 6.392 -1.511 1.00 86.44 94 GLY A C 1
ATOM 751 O O . GLY A 1 94 ? -12.615 6.406 -1.308 1.00 86.44 94 GLY A O 1
ATOM 752 N N . LEU A 1 95 ? -10.533 6.766 -0.571 1.00 84.94 95 LEU A N 1
ATOM 753 C CA . LEU A 1 95 ? -10.949 7.151 0.784 1.00 84.94 95 LEU A CA 1
ATOM 754 C C . LEU A 1 95 ? -11.963 8.303 0.805 1.00 84.94 95 LEU A C 1
ATOM 756 O O . LEU A 1 95 ? -12.927 8.301 1.576 1.00 84.94 95 LEU A O 1
ATOM 760 N N . THR A 1 96 ? -11.748 9.311 -0.045 1.00 85.50 96 THR A N 1
ATOM 761 C CA . THR A 1 96 ? -12.649 10.467 -0.142 1.00 85.50 96 THR A CA 1
ATOM 762 C C . THR A 1 96 ? -14.027 10.051 -0.654 1.00 85.50 96 THR A C 1
ATOM 764 O O . THR A 1 96 ? -15.042 10.584 -0.199 1.00 85.50 96 THR A O 1
ATOM 767 N N . GLN A 1 97 ? -14.082 9.100 -1.588 1.00 80.81 97 GLN A N 1
ATOM 768 C CA . GLN A 1 97 ? -15.334 8.564 -2.118 1.00 80.81 97 GLN A CA 1
ATOM 769 C C . GLN A 1 97 ? -16.079 7.742 -1.067 1.00 80.81 97 GLN A C 1
ATOM 771 O O . GLN A 1 97 ? -17.276 7.970 -0.869 1.00 80.81 97 GLN A O 1
ATOM 776 N N . THR A 1 98 ? -15.392 6.865 -0.332 1.00 73.25 98 THR A N 1
ATOM 777 C CA . THR A 1 98 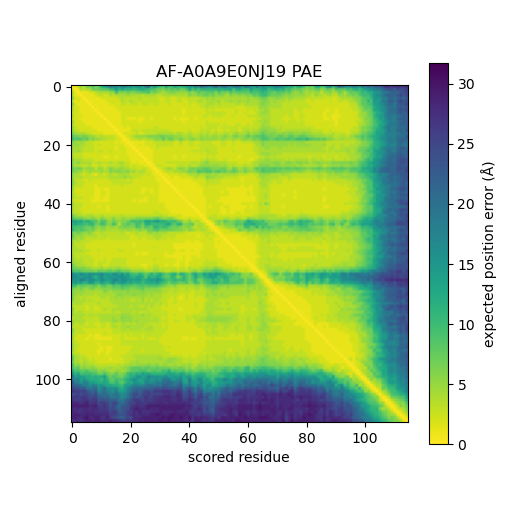? -16.080 6.022 0.649 1.00 73.25 98 THR A CA 1
ATOM 778 C C . THR A 1 98 ? -16.586 6.814 1.851 1.00 73.25 98 THR A C 1
ATOM 780 O O . THR A 1 98 ? -17.707 6.586 2.303 1.00 73.25 98 THR A O 1
ATOM 783 N N . ARG A 1 99 ? -15.862 7.856 2.295 1.00 68.69 99 ARG A N 1
ATOM 784 C CA . ARG A 1 99 ? -16.358 8.780 3.335 1.00 68.69 99 ARG A CA 1
ATOM 785 C C . ARG A 1 99 ? -17.693 9.431 2.946 1.00 68.69 99 ARG A C 1
ATOM 787 O O . ARG A 1 99 ? -18.571 9.577 3.796 1.00 68.69 99 ARG A O 1
ATOM 794 N N . ARG A 1 100 ? -17.873 9.794 1.670 1.00 60.72 100 ARG A N 1
ATOM 795 C CA . ARG A 1 100 ? -19.140 10.364 1.175 1.00 60.72 100 ARG A CA 1
ATOM 796 C C . ARG A 1 100 ? -20.270 9.335 1.172 1.00 60.72 100 ARG A C 1
ATOM 798 O O . ARG A 1 100 ? -21.404 9.691 1.469 1.00 60.72 100 ARG A O 1
ATOM 805 N N . GLN A 1 101 ? -19.983 8.067 0.879 1.00 57.34 101 GLN A N 1
ATOM 806 C CA . GLN A 1 101 ? -20.995 7.006 0.903 1.00 57.34 101 GLN A CA 1
ATOM 807 C C . GLN A 1 101 ? -21.470 6.681 2.324 1.00 57.34 101 GLN A C 1
ATOM 809 O O . GLN A 1 101 ? -22.676 6.591 2.545 1.00 57.34 101 GLN A O 1
ATOM 814 N N . THR A 1 102 ? -20.564 6.596 3.305 1.00 57.22 102 THR A N 1
ATOM 815 C CA . THR A 1 102 ? -20.949 6.389 4.712 1.00 57.22 102 THR A CA 1
ATOM 816 C C . THR A 1 102 ? -21.758 7.571 5.259 1.00 57.22 102 THR A C 1
ATOM 818 O O . THR A 1 102 ? -22.710 7.364 6.003 1.00 57.22 102 THR A O 1
ATOM 821 N N . GLN A 1 103 ? -21.446 8.807 4.848 1.00 56.31 103 GLN A N 1
ATOM 822 C CA . GLN A 1 103 ? -22.224 9.996 5.230 1.00 56.31 103 GLN A CA 1
ATOM 823 C C . GLN A 1 103 ? -23.615 10.046 4.574 1.00 56.31 103 GLN A C 1
ATOM 825 O O . GLN A 1 103 ? -24.568 10.474 5.216 1.00 56.31 103 GLN A O 1
ATOM 830 N N . ASN A 1 104 ? -23.767 9.557 3.339 1.00 53.41 104 ASN A N 1
ATOM 831 C CA . ASN A 1 104 ? -25.064 9.515 2.653 1.00 53.41 104 ASN A CA 1
ATOM 832 C C . ASN A 1 104 ? -26.009 8.418 3.179 1.00 53.41 104 ASN A C 1
ATOM 834 O O . ASN A 1 104 ? -27.221 8.532 3.003 1.00 53.41 104 ASN A O 1
ATOM 838 N N . LEU A 1 105 ? -25.483 7.372 3.827 1.00 52.19 105 LEU A N 1
ATOM 839 C CA . LEU A 1 105 ? -26.290 6.353 4.515 1.00 52.19 105 LEU A CA 1
ATOM 840 C C . LEU A 1 105 ? -26.872 6.861 5.847 1.00 52.19 105 LEU A C 1
ATOM 842 O O . LEU A 1 105 ? -27.904 6.367 6.289 1.00 52.19 105 LEU A O 1
ATOM 846 N N . TRP A 1 106 ? -26.278 7.902 6.436 1.00 47.31 106 TRP A N 1
ATOM 847 C CA . TRP A 1 106 ? -26.816 8.641 7.584 1.00 47.31 106 TRP A CA 1
ATOM 848 C C . TRP A 1 106 ? -27.659 9.843 7.137 1.00 47.31 106 TRP A C 1
ATOM 850 O O . TRP A 1 106 ? -27.518 10.948 7.658 1.00 47.31 106 TRP A O 1
ATOM 860 N N . ASN A 1 107 ? -28.544 9.652 6.156 1.00 46.91 107 ASN A N 1
ATOM 861 C CA . ASN A 1 107 ? -29.534 10.668 5.815 1.00 46.91 107 ASN A CA 1
ATOM 862 C C . ASN A 1 107 ? -30.772 10.458 6.712 1.00 46.91 107 ASN A C 1
ATOM 864 O O . ASN A 1 107 ? -31.496 9.478 6.513 1.00 46.91 107 ASN A O 1
ATOM 868 N N . PRO A 1 108 ? -31.061 11.339 7.692 1.00 55.19 108 PRO A N 1
ATOM 869 C CA . PRO A 1 108 ? -32.168 11.147 8.638 1.00 55.19 108 PRO A CA 1
ATOM 870 C C . PRO A 1 108 ? -33.553 11.117 7.968 1.00 55.19 108 PRO A C 1
ATOM 872 O O . PRO A 1 108 ? -34.530 10.718 8.593 1.00 55.19 108 PRO A O 1
ATOM 875 N N . ILE A 1 109 ? -33.645 11.479 6.685 1.00 56.12 109 ILE A N 1
ATOM 876 C CA . ILE A 1 109 ? -34.881 11.437 5.895 1.00 56.12 109 ILE A CA 1
ATOM 877 C C . ILE A 1 109 ? -35.335 9.991 5.603 1.00 56.12 109 ILE A C 1
ATOM 879 O O . ILE A 1 109 ? -36.533 9.751 5.497 1.00 56.12 109 ILE A O 1
ATOM 883 N N . LEU A 1 110 ? -34.425 9.006 5.538 1.00 51.00 110 LEU A N 1
ATOM 884 C CA . LEU A 1 110 ? -34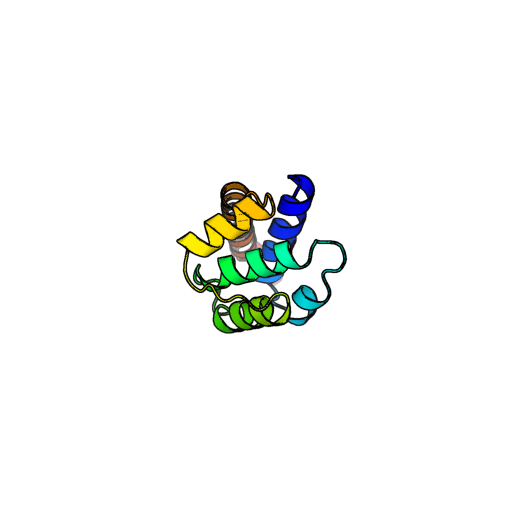.797 7.593 5.326 1.00 51.00 110 LEU A CA 1
ATOM 885 C C . LEU A 1 110 ? -35.094 6.829 6.628 1.00 51.00 110 LEU A C 1
ATOM 887 O O . LEU A 1 110 ? -35.719 5.773 6.580 1.00 51.00 110 LEU A O 1
ATOM 891 N N . ALA A 1 111 ? -34.717 7.366 7.793 1.00 48.59 111 ALA A N 1
ATOM 892 C CA . ALA A 1 111 ? -34.997 6.741 9.089 1.00 48.59 111 ALA A CA 1
ATOM 893 C C . ALA A 1 111 ? -36.468 6.888 9.539 1.00 48.59 111 ALA A C 1
ATOM 895 O O . ALA A 1 111 ? -36.897 6.202 10.461 1.00 48.59 111 ALA A O 1
ATOM 896 N N . ALA A 1 112 ? -37.255 7.748 8.883 1.00 49.41 112 ALA A N 1
ATOM 897 C CA . ALA A 1 112 ? -38.655 8.008 9.232 1.00 49.41 112 ALA A CA 1
ATOM 898 C C . ALA A 1 112 ? -39.673 7.070 8.549 1.00 49.41 112 ALA A C 1
ATOM 900 O O . ALA A 1 112 ? -40.868 7.207 8.787 1.00 49.41 112 ALA A O 1
ATOM 901 N N . ALA A 1 113 ? -39.237 6.124 7.710 1.00 46.88 113 ALA A N 1
ATOM 902 C CA . ALA A 1 113 ? -40.141 5.236 6.966 1.00 46.88 113 ALA A CA 1
ATOM 903 C C . ALA A 1 113 ? -40.440 3.889 7.662 1.00 46.88 113 ALA A C 1
ATOM 905 O O . ALA A 1 113 ? -41.086 3.033 7.063 1.00 46.88 113 ALA A O 1
ATOM 906 N N . CYS A 1 114 ? -39.988 3.693 8.906 1.00 44.50 114 CYS A N 1
ATOM 907 C CA . CYS A 1 114 ? -40.166 2.442 9.659 1.00 44.50 114 CYS A CA 1
ATOM 908 C C . CYS A 1 114 ? -40.925 2.606 10.993 1.00 44.50 114 CYS A C 1
ATOM 910 O O . CYS A 1 114 ? -40.691 1.821 11.913 1.00 44.50 114 CYS A O 1
ATOM 912 N N . LEU A 1 115 ? -41.817 3.596 11.117 1.00 43.12 115 LEU A N 1
ATOM 913 C CA . LEU A 1 115 ? -42.758 3.704 12.243 1.00 43.12 115 LEU A CA 1
ATOM 914 C C . LEU A 1 115 ? -44.206 3.597 11.768 1.00 43.12 115 LEU A C 1
ATOM 916 O O . LEU A 1 115 ? -44.546 4.291 10.785 1.00 43.12 115 LEU A O 1
#

Secondary structure (DSSP, 8-state):
--HHHHHHHHHHHHHHTTS--HHHHHT-TTS-HHHHHHHHHHHHTTT-TT-HHHHHHHHHHHS--S--SHHHHHHHHHHHT--HHHHHHHHHHHHHHHHHHHHHHT-TTTGGG--

Mean predicted aligned error: 7.75 Å